Protein AF-A0A7X8EN08-F1 (afdb_monomer_lite)

Radius of gyration: 13.15 Å; chains: 1; bounding box: 23×25×32 Å

Structure (mmCIF, N/CA/C/O backbone):
data_AF-A0A7X8EN08-F1
#
_entry.id   AF-A0A7X8EN08-F1
#
loop_
_atom_site.group_PDB
_atom_site.id
_atom_site.type_symbol
_atom_site.label_atom_id
_atom_site.label_alt_id
_atom_site.label_comp_id
_atom_site.label_asym_id
_atom_site.label_entity_id
_atom_site.label_seq_id
_atom_site.pdbx_PDB_ins_code
_atom_site.Cartn_x
_atom_site.Cartn_y
_atom_site.Cartn_z
_atom_site.occupancy
_atom_site.B_iso_or_equiv
_atom_site.auth_seq_id
_atom_site.auth_comp_id
_atom_site.auth_asym_id
_atom_site.auth_atom_id
_atom_site.pdbx_PDB_model_num
ATOM 1 N N . MET A 1 1 ? -18.287 -3.458 -10.639 1.00 54.69 1 MET A N 1
ATOM 2 C CA . MET A 1 1 ? -16.822 -3.257 -10.584 1.00 54.69 1 MET A CA 1
ATOM 3 C C . MET A 1 1 ? -16.518 -1.990 -9.803 1.00 54.69 1 MET A C 1
ATOM 5 O O . MET A 1 1 ? -17.110 -0.961 -10.105 1.00 54.69 1 MET A O 1
ATOM 9 N N . ALA A 1 2 ? -15.647 -2.054 -8.796 1.00 67.19 2 ALA A N 1
ATOM 10 C CA . ALA A 1 2 ? -15.218 -0.867 -8.060 1.00 67.19 2 ALA A CA 1
ATOM 11 C C . ALA A 1 2 ? -14.023 -0.232 -8.784 1.00 67.19 2 ALA A C 1
ATOM 13 O O . ALA A 1 2 ? -12.970 -0.853 -8.910 1.00 67.19 2 ALA A O 1
ATOM 14 N N . ARG A 1 3 ? -14.185 0.996 -9.283 1.00 80.94 3 ARG A N 1
ATOM 15 C CA . ARG A 1 3 ? -13.079 1.770 -9.855 1.00 80.94 3 ARG A CA 1
ATOM 16 C C . ARG A 1 3 ? -12.326 2.445 -8.713 1.00 80.94 3 ARG A C 1
ATOM 18 O O . ARG A 1 3 ? -12.893 3.293 -8.029 1.00 80.94 3 ARG A O 1
ATOM 25 N N . LEU A 1 4 ? -11.067 2.070 -8.505 1.00 87.19 4 LEU A N 1
ATOM 26 C CA . LEU A 1 4 ? -10.206 2.684 -7.496 1.00 87.19 4 LEU A CA 1
ATOM 27 C C . LEU A 1 4 ? -9.331 3.766 -8.137 1.00 87.19 4 LEU A C 1
ATOM 29 O O . LEU A 1 4 ? -8.896 3.632 -9.281 1.00 87.19 4 LEU A O 1
ATOM 33 N N . ARG A 1 5 ? -9.091 4.852 -7.398 1.00 90.69 5 ARG A N 1
ATOM 34 C CA . ARG A 1 5 ? -8.205 5.948 -7.804 1.00 90.69 5 ARG A CA 1
ATOM 35 C C . ARG A 1 5 ? -6.884 5.830 -7.051 1.00 90.69 5 ARG A C 1
ATOM 37 O O . ARG A 1 5 ? -6.878 5.612 -5.840 1.00 90.69 5 ARG A O 1
ATOM 44 N N . LEU A 1 6 ? -5.784 5.977 -7.782 1.00 93.25 6 LEU A N 1
ATOM 45 C CA . LEU A 1 6 ? -4.458 6.142 -7.198 1.00 93.25 6 LEU A CA 1
ATOM 46 C C . LEU A 1 6 ? -4.328 7.551 -6.623 1.00 93.25 6 LEU A C 1
ATOM 48 O O . LEU A 1 6 ? -4.724 8.527 -7.262 1.00 93.25 6 LEU A O 1
ATOM 52 N N . GLU A 1 7 ? -3.752 7.652 -5.432 1.00 95.31 7 GLU A N 1
ATOM 53 C CA . GLU A 1 7 ? -3.592 8.916 -4.714 1.00 95.31 7 GLU A CA 1
ATOM 54 C C . GLU A 1 7 ? -2.129 9.149 -4.343 1.00 95.31 7 GLU A C 1
ATOM 56 O O . GLU A 1 7 ? -1.380 8.206 -4.094 1.00 95.31 7 GLU A O 1
ATOM 61 N N . LYS A 1 8 ? -1.716 10.417 -4.263 1.00 96.75 8 LYS A N 1
ATOM 62 C CA . LYS A 1 8 ? -0.382 10.784 -3.773 1.00 96.75 8 LYS A CA 1
ATOM 63 C C . LYS A 1 8 ? -0.372 10.792 -2.245 1.00 96.75 8 LYS A C 1
ATOM 65 O O . LYS A 1 8 ? -1.114 11.562 -1.636 1.00 96.75 8 LYS A O 1
ATOM 70 N N . TRP A 1 9 ? 0.493 9.990 -1.634 1.00 96.00 9 TRP A N 1
ATOM 71 C CA . TRP A 1 9 ? 0.745 9.959 -0.190 1.00 96.00 9 TRP A CA 1
ATOM 72 C C . TRP A 1 9 ? 2.207 10.338 0.064 1.00 96.00 9 TRP A C 1
ATOM 74 O O . TRP A 1 9 ? 3.112 9.519 -0.078 1.00 96.00 9 TRP A O 1
ATOM 84 N N . GLY A 1 10 ? 2.457 11.609 0.387 1.00 95.50 10 GLY A N 1
ATOM 85 C CA . GLY A 1 10 ? 3.822 12.131 0.513 1.00 95.50 10 GLY A CA 1
ATOM 86 C C . GLY A 1 10 ? 4.599 12.007 -0.803 1.00 95.50 10 GLY A C 1
ATOM 87 O O . GLY A 1 10 ? 4.162 12.530 -1.829 1.00 95.50 10 GLY A O 1
ATOM 88 N N . ASN A 1 11 ? 5.732 11.300 -0.776 1.00 97.31 11 ASN A N 1
ATOM 89 C CA . ASN A 1 11 ? 6.558 11.002 -1.956 1.00 97.31 11 ASN A CA 1
ATOM 90 C C . ASN A 1 11 ? 6.208 9.664 -2.632 1.00 97.31 11 ASN A C 1
ATOM 92 O O . ASN A 1 11 ? 6.952 9.198 -3.492 1.00 97.31 11 ASN A O 1
ATOM 96 N N . SER A 1 12 ? 5.088 9.043 -2.262 1.00 95.06 12 SER A N 1
ATOM 97 C CA . SER A 1 12 ? 4.664 7.741 -2.777 1.00 95.06 12 SER A CA 1
ATOM 98 C C . SER A 1 12 ? 3.260 7.803 -3.376 1.00 95.06 12 SER A C 1
ATOM 100 O O . SER A 1 12 ? 2.517 8.771 -3.189 1.00 95.06 12 SER A O 1
ATOM 102 N N . VAL A 1 13 ? 2.892 6.753 -4.108 1.00 93.50 13 VAL A N 1
ATOM 103 C CA . VAL A 1 13 ? 1.528 6.535 -4.597 1.00 93.50 13 VAL A CA 1
ATOM 104 C C . VAL A 1 13 ? 0.881 5.455 -3.744 1.00 93.50 13 VAL A C 1
ATOM 106 O O . VAL A 1 13 ? 1.486 4.416 -3.493 1.00 93.50 13 VAL A O 1
ATOM 109 N N . GLY A 1 14 ? -0.343 5.711 -3.300 1.00 92.50 14 GLY A N 1
ATOM 110 C CA . GLY A 1 14 ? -1.155 4.774 -2.542 1.00 92.50 14 GLY A CA 1
ATOM 111 C C . GLY A 1 14 ? -2.423 4.380 -3.287 1.00 92.50 14 GLY A C 1
ATOM 112 O O . GLY A 1 14 ? -2.970 5.144 -4.088 1.00 92.50 14 GLY A O 1
ATOM 113 N N . LEU A 1 15 ? -2.915 3.186 -2.970 1.00 91.38 15 LEU A N 1
ATOM 114 C CA . LEU A 1 15 ? -4.223 2.691 -3.376 1.00 91.38 15 LEU A CA 1
ATOM 115 C C . LEU A 1 15 ? -5.064 2.479 -2.115 1.00 91.38 15 LEU A C 1
ATOM 117 O O . LEU A 1 15 ? -4.628 1.813 -1.178 1.00 91.38 15 LEU A O 1
ATOM 121 N N . ARG A 1 16 ? -6.276 3.041 -2.077 1.00 91.31 16 ARG A N 1
ATOM 122 C CA . ARG A 1 16 ? -7.217 2.764 -0.984 1.00 91.31 16 ARG A CA 1
ATOM 123 C C . ARG A 1 16 ? -7.959 1.469 -1.277 1.00 91.31 16 ARG A C 1
ATOM 125 O O . ARG A 1 16 ? -8.630 1.365 -2.301 1.00 91.31 16 ARG A O 1
ATOM 132 N N . LEU A 1 17 ? -7.873 0.521 -0.356 1.00 89.88 17 LEU A N 1
ATOM 133 C CA . LEU A 1 17 ? -8.644 -0.713 -0.415 1.00 89.88 17 LEU A CA 1
ATOM 134 C C . LEU A 1 17 ? -9.973 -0.535 0.338 1.00 89.88 17 LEU A C 1
ATOM 136 O O . LEU A 1 17 ? -9.977 0.036 1.432 1.00 89.88 17 LEU A O 1
ATOM 140 N N . PRO A 1 18 ? -11.111 -0.985 -0.223 1.00 90.81 18 PRO A N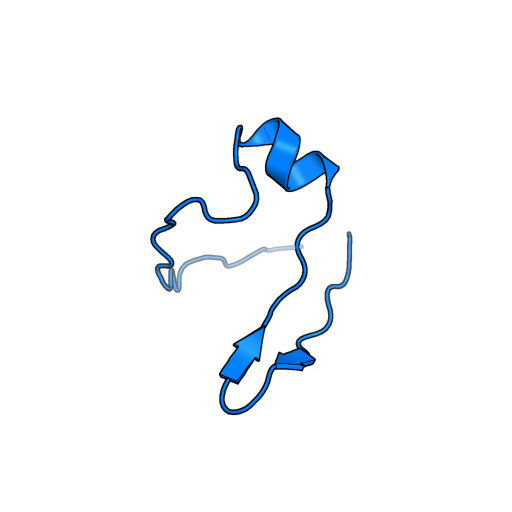 1
ATOM 141 C CA . PRO A 1 18 ? -12.383 -0.985 0.493 1.00 90.81 18 PRO A CA 1
ATOM 142 C C . PRO A 1 18 ? -12.319 -1.844 1.762 1.00 90.81 18 PRO A C 1
ATOM 144 O O . PRO A 1 18 ? -11.735 -2.926 1.750 1.00 90.81 18 PRO A O 1
ATOM 147 N N . LYS A 1 19 ? -12.989 -1.406 2.835 1.00 91.19 19 LYS A N 1
ATOM 148 C CA . LYS A 1 19 ? -12.949 -2.078 4.147 1.00 91.19 19 LYS A CA 1
ATOM 149 C C . LYS A 1 19 ? -13.315 -3.567 4.080 1.00 91.19 19 LYS A C 1
ATOM 151 O O . LYS A 1 19 ? -12.592 -4.390 4.619 1.00 91.19 19 LYS A O 1
ATOM 156 N N . HIS A 1 20 ? -14.381 -3.905 3.354 1.00 92.00 20 HIS A N 1
ATOM 157 C CA . HIS A 1 20 ? -14.847 -5.288 3.224 1.00 92.00 20 HIS A CA 1
ATOM 158 C C . HIS A 1 20 ? -13.818 -6.217 2.552 1.00 92.00 20 HIS A C 1
ATOM 160 O O . HIS A 1 20 ? -13.813 -7.412 2.821 1.00 92.00 20 HIS A O 1
ATOM 166 N N . VAL A 1 21 ? -12.937 -5.686 1.689 1.00 91.19 21 VAL A N 1
ATOM 167 C CA . VAL A 1 21 ? -11.852 -6.470 1.072 1.00 91.19 21 VAL A CA 1
ATOM 168 C C . VAL A 1 21 ? -10.791 -6.806 2.115 1.00 91.19 21 VAL A C 1
ATOM 170 O O . VAL A 1 21 ? -10.338 -7.943 2.174 1.00 91.19 21 VAL A O 1
ATOM 173 N N . LEU A 1 22 ? -10.424 -5.836 2.959 1.00 93.00 22 LEU A N 1
ATOM 174 C CA . LEU A 1 22 ? -9.475 -6.055 4.054 1.00 93.00 22 LEU A CA 1
ATOM 175 C C . LEU A 1 22 ? -10.019 -7.079 5.055 1.00 93.00 22 LEU A C 1
ATOM 177 O O . LEU A 1 22 ? -9.319 -8.027 5.395 1.00 93.00 22 LEU A O 1
ATOM 181 N N . GLU A 1 23 ? -11.287 -6.933 5.448 1.00 93.81 23 GLU A N 1
ATOM 182 C CA . GLU A 1 23 ? -11.975 -7.870 6.344 1.00 93.81 23 GLU A CA 1
ATOM 183 C C . GLU A 1 23 ? -12.016 -9.288 5.755 1.00 93.81 23 GLU A C 1
ATOM 185 O O . GLU A 1 23 ? -11.697 -10.248 6.452 1.00 93.81 23 GLU A O 1
ATOM 190 N N . GLY A 1 24 ? -12.331 -9.427 4.462 1.00 93.50 24 GLY A N 1
ATOM 191 C CA . GLY A 1 24 ? -12.357 -10.725 3.779 1.00 93.50 24 GLY A CA 1
ATOM 192 C C . GLY A 1 24 ? -10.989 -11.405 3.662 1.00 93.50 24 GLY A C 1
ATOM 193 O O . GLY A 1 24 ? -10.927 -12.626 3.548 1.00 93.50 24 GLY A O 1
ATOM 194 N N . LEU A 1 25 ? -9.901 -10.633 3.714 1.00 92.12 25 LEU A N 1
ATOM 195 C CA . LEU A 1 25 ? -8.524 -11.134 3.702 1.00 92.12 25 LEU A CA 1
ATOM 196 C C . LEU A 1 25 ? -7.914 -11.252 5.109 1.00 92.12 25 LEU A C 1
ATOM 198 O O . LEU A 1 25 ? -6.767 -11.675 5.231 1.00 92.12 25 LEU A O 1
ATOM 202 N N . GLY A 1 26 ? -8.649 -10.871 6.163 1.00 94.12 26 GLY A N 1
ATOM 203 C CA . GLY A 1 26 ? -8.134 -10.840 7.534 1.00 94.12 26 GLY A CA 1
ATOM 204 C C . GLY A 1 26 ? -6.986 -9.844 7.735 1.00 94.12 26 GLY A C 1
ATOM 205 O O . GLY A 1 26 ? -6.129 -10.066 8.586 1.00 94.12 26 GLY A O 1
ATOM 206 N N . LEU A 1 27 ? -6.940 -8.777 6.932 1.00 93.44 27 LEU A N 1
ATOM 207 C CA . LEU A 1 27 ? -5.898 -7.754 6.984 1.00 93.44 27 LEU A CA 1
ATOM 208 C C . LEU A 1 27 ? -6.337 -6.563 7.834 1.00 93.44 27 LEU A C 1
ATOM 210 O O . LEU A 1 27 ? -7.482 -6.111 7.766 1.00 93.44 27 LEU A O 1
ATOM 214 N N . GLU A 1 28 ? -5.388 -5.996 8.568 1.00 94.06 28 GLU A N 1
ATOM 215 C CA . GLU A 1 28 ? -5.582 -4.800 9.380 1.00 94.06 28 GLU A CA 1
ATOM 216 C C . GLU A 1 28 ? -4.608 -3.683 8.983 1.00 94.06 28 GLU A C 1
ATOM 218 O O . GLU A 1 28 ? -3.650 -3.870 8.227 1.00 94.06 28 GLU A O 1
ATOM 223 N N . ALA A 1 29 ? -4.874 -2.466 9.458 1.00 89.56 29 ALA A N 1
ATOM 224 C CA . ALA A 1 29 ? -3.972 -1.349 9.216 1.00 89.56 29 ALA A CA 1
ATOM 225 C C . ALA A 1 29 ? -2.608 -1.634 9.867 1.00 89.56 29 ALA A C 1
ATOM 227 O O . ALA A 1 29 ? -2.529 -1.858 11.070 1.00 89.56 29 ALA A O 1
ATOM 228 N N . GLY A 1 30 ? -1.540 -1.598 9.067 1.00 90.81 30 GLY A N 1
ATOM 229 C CA . GLY A 1 30 ? -0.184 -1.924 9.518 1.00 90.81 30 GLY A CA 1
ATOM 230 C C . GLY A 1 30 ? 0.250 -3.362 9.230 1.00 90.81 30 GLY A C 1
ATOM 231 O O . GLY A 1 30 ? 1.428 -3.667 9.410 1.00 90.81 30 GLY A O 1
ATOM 232 N N . SER A 1 31 ? -0.639 -4.229 8.729 1.00 92.62 31 SER A N 1
ATOM 233 C CA . SER A 1 31 ? -0.231 -5.543 8.228 1.00 92.62 31 SER A CA 1
ATOM 234 C C . SER A 1 31 ?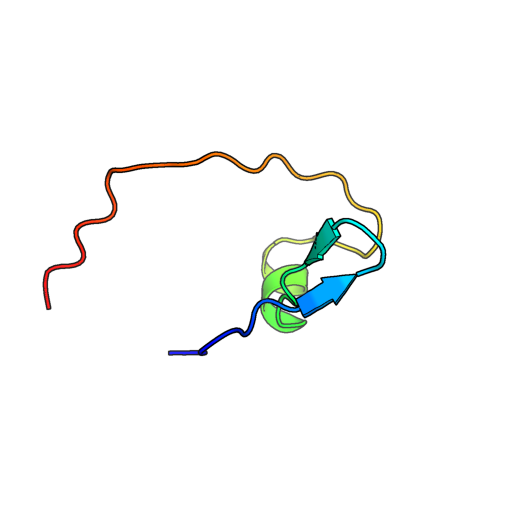 0.775 -5.406 7.081 1.00 92.62 31 SER A C 1
ATOM 236 O O . SER A 1 31 ? 0.618 -4.574 6.184 1.00 92.62 31 SER A O 1
ATOM 238 N N . PHE A 1 32 ? 1.791 -6.267 7.083 1.00 92.69 32 PHE A N 1
ATOM 239 C CA . PHE A 1 32 ? 2.687 -6.419 5.942 1.00 92.69 32 PHE A CA 1
ATOM 240 C C . PHE A 1 32 ? 2.006 -7.241 4.849 1.00 92.69 32 PHE A C 1
ATOM 242 O O . PHE A 1 32 ? 1.353 -8.245 5.127 1.00 92.69 32 PHE A O 1
ATOM 249 N N . VAL A 1 33 ? 2.191 -6.829 3.598 1.00 90.94 33 VAL A N 1
ATOM 250 C CA . VAL A 1 33 ? 1.706 -7.548 2.417 1.00 90.94 33 VAL A CA 1
ATOM 251 C C . VAL A 1 33 ? 2.804 -7.594 1.365 1.00 90.94 33 VAL A C 1
ATOM 253 O O . VAL A 1 33 ? 3.581 -6.649 1.230 1.00 90.94 33 VAL A O 1
ATOM 256 N N . ASN A 1 34 ? 2.843 -8.678 0.595 1.00 91.00 34 ASN A N 1
ATOM 257 C CA . ASN A 1 34 ? 3.667 -8.755 -0.605 1.00 91.00 34 ASN A CA 1
ATOM 258 C C . ASN A 1 34 ? 2.829 -8.328 -1.810 1.00 91.00 34 ASN A C 1
ATOM 260 O O . ASN A 1 34 ? 1.725 -8.830 -2.011 1.00 91.00 34 ASN A O 1
ATOM 264 N N . VAL A 1 35 ? 3.366 -7.413 -2.615 1.00 86.94 35 VAL A N 1
ATOM 265 C CA . VAL A 1 35 ? 2.758 -6.984 -3.877 1.00 86.94 35 VAL A CA 1
ATOM 266 C C . VAL A 1 35 ? 3.620 -7.510 -5.014 1.00 86.94 35 VAL A C 1
ATOM 268 O O . VAL A 1 35 ? 4.802 -7.184 -5.101 1.00 86.94 35 VAL A O 1
ATOM 271 N N . THR A 1 36 ? 3.029 -8.321 -5.883 1.00 86.69 36 THR A N 1
ATOM 272 C CA . THR A 1 36 ? 3.680 -8.872 -7.076 1.00 86.69 36 THR A CA 1
ATOM 273 C C . THR A 1 36 ? 2.965 -8.380 -8.326 1.00 86.69 36 THR A C 1
ATOM 275 O O . THR A 1 36 ? 1.740 -8.276 -8.344 1.00 86.69 36 THR A O 1
ATOM 278 N N . LEU A 1 37 ? 3.728 -8.074 -9.375 1.00 84.44 37 LEU A N 1
ATOM 279 C CA . LEU A 1 37 ? 3.171 -7.817 -10.698 1.00 84.44 37 LEU A CA 1
ATOM 280 C C . LEU A 1 37 ? 2.994 -9.163 -11.402 1.00 84.44 37 LEU A C 1
ATOM 282 O O . LEU A 1 37 ? 3.984 -9.833 -11.683 1.00 84.44 37 LEU A O 1
ATOM 286 N N . ASP A 1 38 ? 1.751 -9.537 -11.677 1.00 82.25 38 ASP A N 1
ATOM 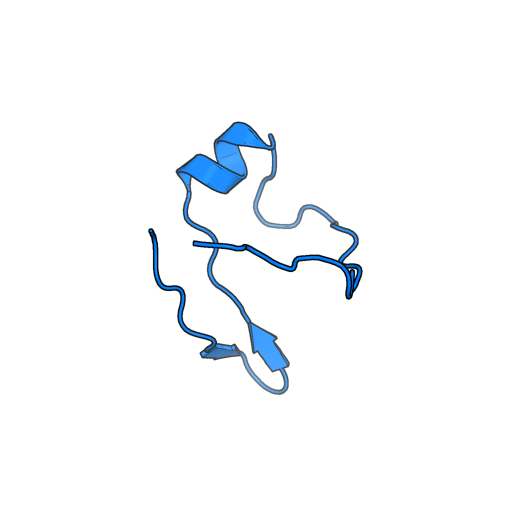287 C CA . ASP A 1 38 ? 1.4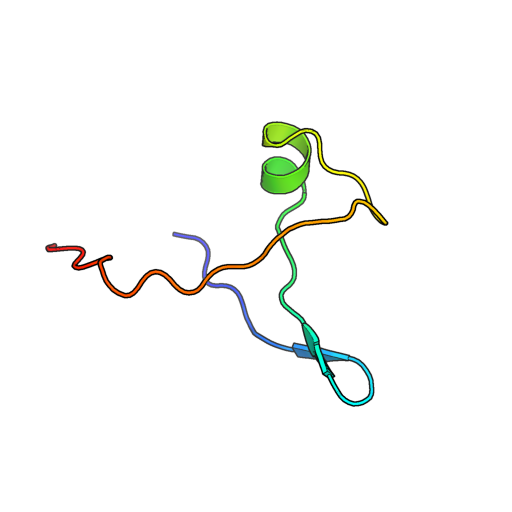38 -10.665 -12.548 1.00 82.25 38 ASP A CA 1
ATOM 288 C C . ASP A 1 38 ? 0.922 -10.125 -13.887 1.00 82.25 38 ASP A C 1
ATOM 290 O O . ASP A 1 38 ? -0.078 -9.402 -13.936 1.00 82.25 38 ASP A O 1
ATOM 294 N N . ASN A 1 39 ? 1.648 -10.421 -14.965 1.00 68.50 39 ASN A N 1
ATOM 295 C CA . ASN A 1 39 ? 1.366 -9.911 -16.307 1.00 68.50 39 ASN A CA 1
ATOM 296 C C . ASN A 1 39 ? 0.276 -10.721 -17.039 1.00 68.50 39 ASN A C 1
ATOM 298 O O . ASN A 1 39 ? -0.040 -10.397 -18.184 1.00 68.50 39 ASN A O 1
ATOM 302 N N . GLU A 1 40 ? -0.321 -11.741 -16.40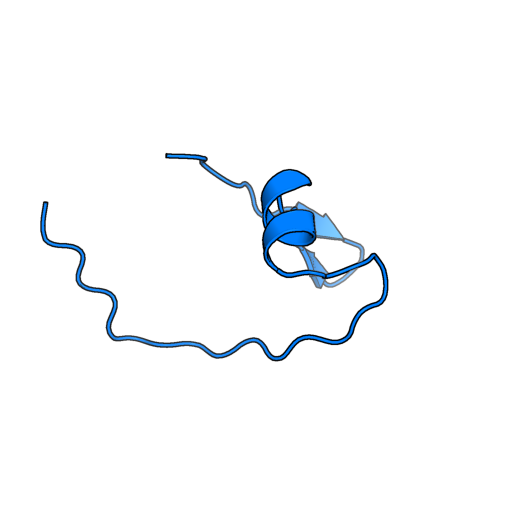9 1.00 60.34 40 GLU A N 1
ATOM 303 C CA . GLU A 1 40 ? -1.202 -12.715 -17.077 1.00 60.34 40 GLU A CA 1
ATOM 304 C C . GLU A 1 40 ? -2.704 -12.565 -16.777 1.00 60.34 40 GLU A C 1
ATOM 306 O O . GLU A 1 4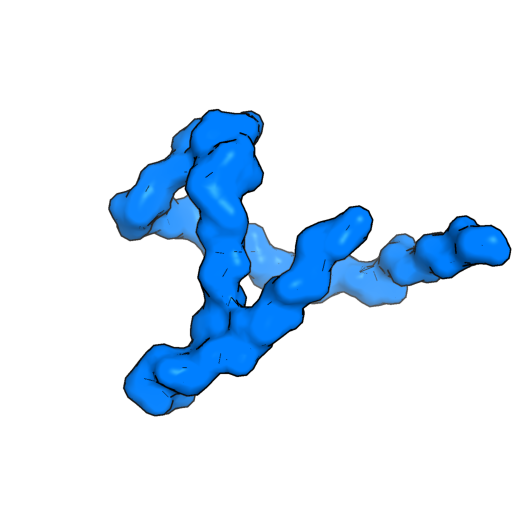0 ? -3.457 -13.533 -16.792 1.00 60.34 40 GLU A O 1
ATOM 311 N N . ASN A 1 41 ? -3.201 -11.345 -16.571 1.00 53.97 41 ASN A N 1
ATOM 312 C CA . ASN A 1 41 ? -4.647 -11.113 -16.463 1.00 53.97 41 ASN A CA 1
ATOM 313 C C . ASN A 1 41 ? -5.246 -10.578 -17.776 1.00 53.97 41 ASN A C 1
ATOM 315 O O . ASN A 1 41 ? -5.673 -9.424 -17.863 1.00 53.97 41 ASN A O 1
ATOM 319 N N . VAL A 1 42 ? -5.301 -11.434 -18.805 1.00 44.66 42 VAL A N 1
ATOM 320 C CA . VAL A 1 42 ? -6.145 -11.219 -19.995 1.00 44.66 42 VAL A CA 1
ATOM 321 C C . VAL A 1 42 ? -7.592 -11.542 -19.614 1.00 44.66 42 VAL A C 1
ATOM 323 O O . VAL A 1 42 ? -8.041 -12.680 -19.715 1.00 44.66 42 VAL A O 1
ATOM 326 N N . TRP A 1 43 ? -8.339 -10.539 -19.154 1.00 43.09 43 TRP A N 1
ATOM 327 C CA . TRP A 1 43 ? -9.789 -10.664 -19.005 1.00 43.09 43 TRP A CA 1
ATOM 328 C C . TRP A 1 43 ? -10.437 -10.474 -20.380 1.00 43.09 43 TRP A C 1
ATOM 330 O O . TRP A 1 43 ? -10.662 -9.344 -20.811 1.00 43.09 43 TRP A O 1
ATOM 340 N N . ASN A 1 44 ? -10.707 -11.580 -21.080 1.00 34.56 44 ASN A N 1
ATOM 341 C CA . ASN A 1 44 ? -11.663 -11.578 -22.187 1.00 34.56 44 ASN A CA 1
ATOM 342 C C . ASN A 1 44 ? -13.053 -11.274 -21.605 1.00 34.56 44 ASN A C 1
ATOM 344 O O . ASN A 1 44 ? -13.534 -12.010 -20.741 1.00 34.56 44 ASN A O 1
ATOM 348 N N . LEU A 1 45 ? -13.653 -10.171 -22.055 1.00 37.34 45 LEU A N 1
ATOM 349 C CA . LEU A 1 45 ? -15.089 -9.911 -21.950 1.00 37.34 45 LEU A CA 1
ATOM 350 C C . LEU A 1 45 ? -15.802 -10.533 -23.150 1.00 37.34 45 LEU A C 1
ATOM 352 O O . LEU A 1 45 ? -15.225 -10.460 -24.259 1.00 37.34 45 LEU A O 1
#

Sequence (45 aa):
MARLRLEKWGNSVGLRLPKHVLEGLGLEAGSFVNVTLDNENVWNL

Foldseek 3Di:
DDDWDWDDDPPDIDTDDDPVVCVVVVHDPPDDDDDDDDPPPPDDD

Secondary structure (DSSP, 8-state):
---PPEEEETTEEEEPPPHHHHHHTT--TT---------------

pLDDT: mean 83.51, std 17.11, range [34.56, 97.31]